Protein AF-A0A399SQH1-F1 (afdb_monomer)

Solvent-accessible surface area (backbone atoms only — not comparable to full-atom values): 3254 Å² total; per-residue (Å²): 135,82,82,85,85,82,87,87,66,80,51,77,80,67,68,70,79,88,83,80,91,70,84,55,64,31,75,92,79,75,36,45,59,83,75,41,56,48,98,88,65,47,64,119

Organism: NCBI:txid2301718

Secondary structure (DSSP, 8-state):
----------SGGGG-----------TTTTS-GGG-B-TTS-B-

Structure (mmCIF, N/CA/C/O backbone):
data_AF-A0A399SQH1-F1
#
_entry.id   AF-A0A399SQH1-F1
#
loop_
_atom_site.group_PDB
_atom_site.id
_atom_site.type_symbol
_atom_site.label_atom_id
_atom_site.label_alt_id
_atom_si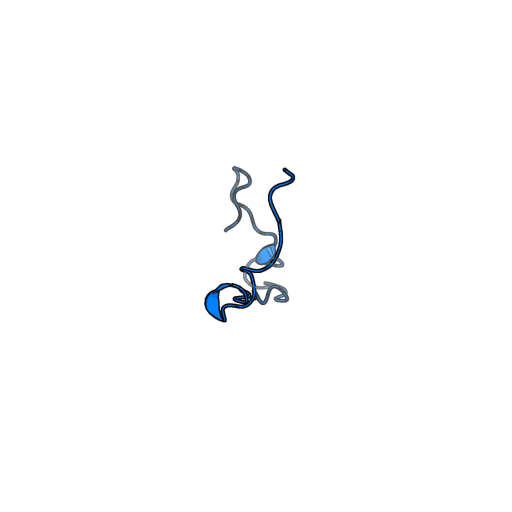te.label_comp_id
_atom_site.label_asym_id
_atom_site.label_entity_id
_atom_site.label_seq_id
_atom_site.pdbx_PDB_ins_code
_atom_site.Cartn_x
_atom_site.Cartn_y
_atom_site.Cartn_z
_atom_site.occupancy
_atom_site.B_iso_or_equiv
_atom_site.auth_seq_id
_atom_site.auth_comp_id
_atom_site.auth_asym_id
_atom_site.auth_atom_id
_atom_site.pdbx_PDB_model_num
ATOM 1 N N . MET A 1 1 ? 5.024 -1.453 -47.567 1.00 42.84 1 MET A N 1
ATOM 2 C CA . MET A 1 1 ? 6.103 -2.136 -46.823 1.00 42.84 1 MET A CA 1
ATOM 3 C C . MET A 1 1 ? 5.824 -1.958 -45.336 1.00 42.84 1 MET A C 1
ATOM 5 O O . MET A 1 1 ? 6.113 -0.899 -44.797 1.00 42.84 1 MET A O 1
ATOM 9 N N . ALA A 1 2 ? 5.140 -2.916 -44.705 1.00 49.62 2 ALA A N 1
ATOM 10 C CA . ALA A 1 2 ? 4.865 -2.872 -43.270 1.00 49.62 2 ALA A CA 1
ATOM 11 C C . ALA A 1 2 ? 6.137 -3.276 -42.512 1.00 49.62 2 ALA A C 1
ATOM 13 O O . ALA A 1 2 ? 6.696 -4.338 -42.776 1.00 49.62 2 ALA A O 1
ATOM 14 N N . GLY A 1 3 ? 6.615 -2.413 -41.613 1.00 51.16 3 GLY A N 1
ATOM 15 C CA . GLY A 1 3 ? 7.738 -2.724 -40.734 1.00 51.16 3 GLY A CA 1
ATOM 16 C C . GLY A 1 3 ? 7.371 -3.882 -39.811 1.00 51.16 3 GLY A C 1
ATOM 17 O O . GLY A 1 3 ? 6.410 -3.792 -39.049 1.00 51.16 3 GLY A O 1
ATOM 18 N N . SER A 1 4 ? 8.128 -4.971 -39.912 1.00 61.34 4 SER A N 1
ATOM 19 C CA . SER A 1 4 ? 8.030 -6.138 -39.040 1.00 61.34 4 SER A CA 1
ATOM 20 C C . SER A 1 4 ? 8.238 -5.720 -37.583 1.00 61.34 4 SER A C 1
ATOM 22 O O . SER A 1 4 ? 9.354 -5.413 -37.170 1.00 61.34 4 SER A O 1
ATOM 24 N N . ARG A 1 5 ? 7.163 -5.722 -36.790 1.00 74.44 5 ARG A N 1
ATOM 25 C CA . ARG A 1 5 ? 7.256 -5.870 -35.337 1.00 74.44 5 ARG A CA 1
ATOM 26 C C . ARG A 1 5 ? 7.271 -7.361 -35.049 1.00 74.44 5 ARG A C 1
ATOM 28 O O . ARG A 1 5 ? 6.251 -7.998 -35.291 1.00 74.44 5 ARG A O 1
ATOM 35 N N . SER A 1 6 ? 8.381 -7.883 -34.532 1.00 61.00 6 SER A N 1
ATOM 36 C CA . SER A 1 6 ? 8.434 -8.944 -33.509 1.00 61.00 6 SER A CA 1
ATOM 37 C C . SER A 1 6 ? 9.858 -9.469 -33.360 1.00 61.00 6 SER A C 1
ATOM 39 O O . SER A 1 6 ? 10.486 -9.831 -34.349 1.00 61.00 6 SER A O 1
ATOM 41 N N . GLY A 1 7 ? 10.304 -9.566 -32.105 1.00 64.62 7 GLY A N 1
ATOM 42 C CA . GLY A 1 7 ? 11.390 -10.458 -31.703 1.00 64.62 7 GLY A CA 1
ATOM 43 C C . GLY A 1 7 ? 12.648 -9.786 -31.160 1.00 64.62 7 GLY A C 1
ATOM 44 O O . GLY A 1 7 ? 13.718 -10.042 -31.689 1.00 64.62 7 GLY A O 1
ATOM 45 N N . ASP A 1 8 ? 12.551 -8.972 -30.105 1.00 62.53 8 ASP A N 1
ATOM 46 C CA . ASP A 1 8 ? 13.748 -8.561 -29.340 1.00 62.53 8 ASP A CA 1
ATOM 47 C C . ASP A 1 8 ? 13.488 -8.566 -27.823 1.00 62.53 8 ASP A C 1
ATOM 49 O O . ASP A 1 8 ? 13.963 -7.703 -27.104 1.00 62.53 8 ASP 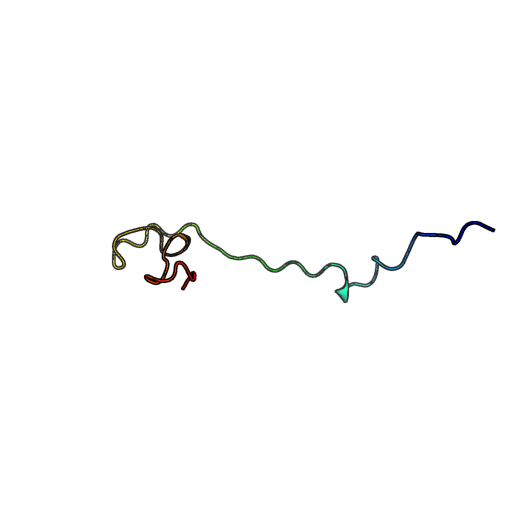A O 1
ATOM 53 N N . GLY A 1 9 ? 12.648 -9.496 -27.349 1.00 62.66 9 GLY A N 1
ATOM 54 C CA . GLY A 1 9 ? 12.302 -9.647 -25.925 1.00 62.66 9 GLY A CA 1
ATOM 55 C C . GLY A 1 9 ? 12.807 -10.948 -25.301 1.00 62.66 9 GLY A C 1
ATOM 56 O O . GLY A 1 9 ? 12.330 -11.346 -24.241 1.00 62.66 9 GLY A O 1
ATOM 57 N N . ASP A 1 10 ? 13.705 -11.657 -25.991 1.00 64.88 10 ASP A N 1
ATOM 58 C CA . ASP A 1 10 ? 14.184 -12.973 -25.561 1.00 64.88 10 ASP A CA 1
ATOM 59 C C . ASP A 1 10 ? 15.560 -12.935 -24.891 1.00 64.88 10 ASP A C 1
ATOM 61 O O . ASP A 1 10 ? 16.082 -13.983 -24.501 1.00 64.88 10 ASP A O 1
ATOM 65 N N . ARG A 1 11 ? 16.170 -11.750 -24.714 1.00 69.94 11 ARG A N 1
ATOM 66 C CA . ARG A 1 11 ? 17.437 -11.693 -23.985 1.00 69.94 11 ARG A CA 1
ATOM 67 C C . ARG A 1 11 ? 17.161 -11.883 -22.493 1.00 69.94 11 ARG A C 1
ATOM 69 O O . ARG A 1 11 ? 16.192 -11.340 -21.972 1.00 69.94 11 ARG A O 1
ATOM 76 N N . PRO A 1 12 ? 18.029 -12.592 -21.755 1.00 66.31 12 PRO A N 1
ATOM 77 C CA . PRO A 1 12 ? 17.862 -12.796 -20.314 1.00 66.31 12 PRO A CA 1
ATOM 78 C C . PRO A 1 12 ? 17.693 -11.496 -19.507 1.00 66.31 12 PRO A C 1
ATOM 80 O O . PRO A 1 12 ? 17.030 -11.498 -18.476 1.00 66.31 12 PRO A O 1
ATOM 83 N N . ALA A 1 13 ? 18.252 -10.382 -19.993 1.00 67.25 13 ALA A N 1
ATOM 84 C CA . ALA A 1 13 ? 18.086 -9.052 -19.407 1.00 67.25 13 ALA A CA 1
ATOM 85 C C . ALA A 1 13 ? 16.685 -8.443 -19.632 1.00 67.25 13 ALA A C 1
ATOM 87 O O . ALA A 1 13 ? 16.240 -7.635 -18.821 1.00 67.25 13 ALA A O 1
ATOM 88 N N . ASP A 1 14 ? 15.968 -8.868 -20.676 1.00 76.94 14 ASP A N 1
ATOM 89 C CA . ASP A 1 14 ? 14.611 -8.404 -21.003 1.00 76.94 14 ASP A CA 1
ATOM 90 C C . ASP A 1 14 ? 13.544 -9.105 -20.143 1.00 76.94 14 ASP A C 1
ATOM 92 O O . ASP A 1 14 ? 12.386 -8.690 -20.114 1.00 76.94 14 ASP A O 1
ATOM 96 N N . ARG A 1 15 ? 13.929 -10.162 -19.410 1.00 82.19 15 ARG A N 1
ATOM 97 C CA . ARG A 1 15 ? 13.061 -10.916 -18.490 1.00 82.19 15 ARG A CA 1
ATOM 98 C C . ARG A 1 15 ? 13.445 -10.724 -17.021 1.00 82.19 15 ARG A C 1
ATOM 100 O O . ARG A 1 15 ? 13.384 -11.667 -16.232 1.00 82.19 15 ARG A O 1
ATOM 107 N N . ILE A 1 16 ? 13.858 -9.520 -16.636 1.00 85.88 16 ILE A N 1
ATOM 108 C CA . ILE A 1 16 ? 14.116 -9.204 -15.228 1.00 85.88 16 ILE A CA 1
ATOM 109 C C . ILE A 1 16 ? 12.816 -8.744 -14.566 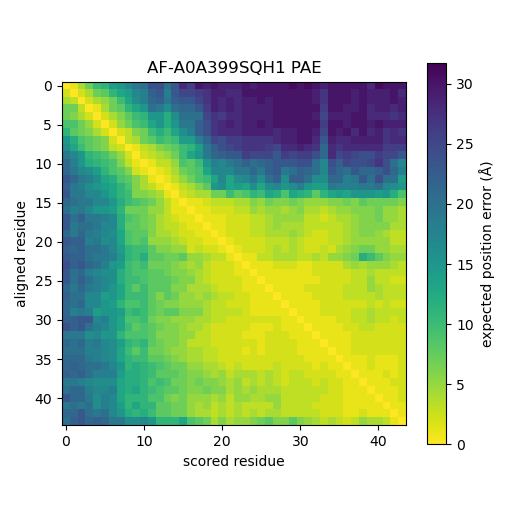1.00 85.88 16 ILE A C 1
ATOM 111 O O . ILE A 1 16 ? 12.227 -7.739 -14.956 1.00 85.88 16 ILE A O 1
ATOM 115 N N . ALA A 1 17 ? 12.394 -9.466 -13.528 1.00 87.88 17 ALA A N 1
ATOM 116 C CA . ALA A 1 17 ? 11.292 -9.067 -12.661 1.00 87.88 17 ALA A CA 1
ATOM 117 C C . ALA A 1 17 ? 11.825 -8.640 -11.288 1.00 87.88 17 ALA A C 1
ATOM 119 O O . ALA A 1 17 ? 12.523 -9.401 -10.617 1.00 87.88 17 ALA A O 1
ATOM 120 N N . GLY A 1 18 ? 11.471 -7.427 -10.858 1.00 90.50 18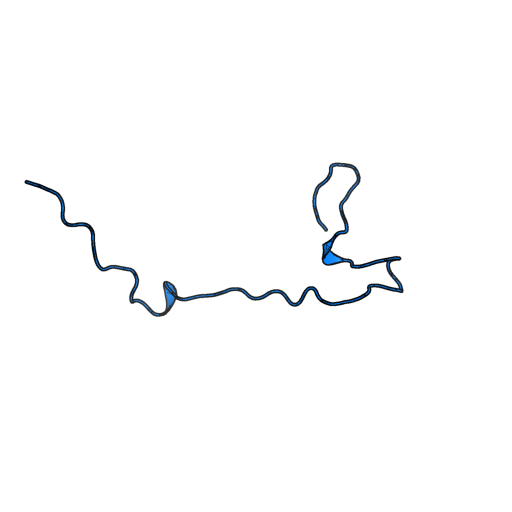 GLY A N 1
ATOM 121 C CA . GLY A 1 18 ? 11.639 -6.990 -9.475 1.00 90.50 18 GLY A CA 1
ATOM 122 C C . GLY A 1 18 ? 10.448 -7.443 -8.633 1.00 90.50 18 GLY A C 1
ATOM 123 O O . GLY A 1 18 ? 9.303 -7.230 -9.025 1.00 90.50 18 GLY A O 1
ATOM 124 N N . VAL A 1 19 ? 10.704 -8.060 -7.479 1.00 90.81 19 VAL A N 1
ATOM 125 C CA . VAL A 1 19 ? 9.657 -8.497 -6.543 1.00 90.81 19 VAL A CA 1
ATOM 126 C C . VAL A 1 19 ? 9.794 -7.726 -5.239 1.00 90.81 19 VAL A C 1
ATOM 128 O O . VAL A 1 19 ? 10.888 -7.610 -4.690 1.00 90.81 19 VAL A O 1
ATOM 131 N N . VAL A 1 20 ? 8.668 -7.234 -4.723 1.00 87.50 20 VAL A N 1
ATOM 132 C CA . VAL A 1 20 ? 8.580 -6.586 -3.412 1.00 87.50 20 VAL A CA 1
ATOM 133 C C . VAL A 1 20 ? 7.673 -7.416 -2.515 1.00 87.50 20 VAL A C 1
ATOM 135 O O . VAL A 1 20 ? 6.522 -7.685 -2.852 1.00 87.50 20 VAL A O 1
ATOM 138 N N . LEU A 1 21 ? 8.178 -7.803 -1.344 1.00 89.19 21 LEU A N 1
ATOM 139 C CA . LEU A 1 21 ? 7.365 -8.448 -0.319 1.00 89.19 21 LEU A CA 1
ATOM 140 C C . LEU A 1 21 ? 6.663 -7.380 0.532 1.00 89.19 21 LEU A C 1
ATOM 142 O O . LEU A 1 21 ? 7.290 -6.736 1.369 1.00 89.19 21 LEU A O 1
ATOM 146 N N . ALA A 1 22 ? 5.353 -7.218 0.331 1.00 89.56 22 ALA A N 1
ATOM 147 C CA . ALA A 1 22 ? 4.547 -6.154 0.945 1.00 89.56 22 ALA A CA 1
ATOM 148 C C . ALA A 1 22 ? 3.507 -6.649 1.978 1.00 89.56 22 ALA A C 1
ATOM 150 O O . ALA A 1 22 ? 2.525 -5.967 2.248 1.00 89.56 22 ALA A O 1
ATOM 151 N N . ALA A 1 23 ? 3.697 -7.831 2.571 1.00 88.25 23 ALA A N 1
ATOM 152 C CA . ALA A 1 23 ? 2.680 -8.489 3.408 1.00 88.25 23 ALA A CA 1
ATOM 153 C C . ALA A 1 23 ? 2.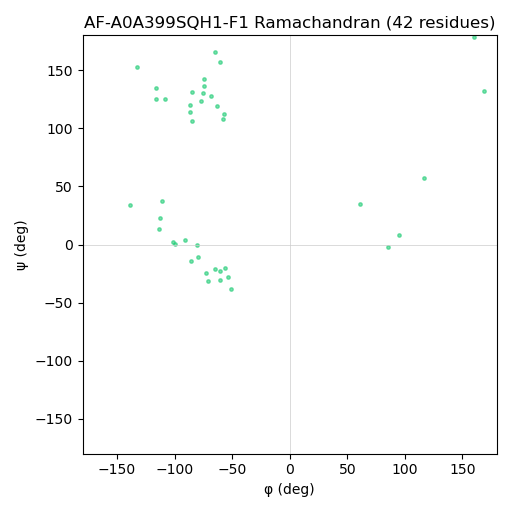746 -8.161 4.920 1.00 88.25 23 ALA A C 1
ATOM 155 O O . ALA A 1 23 ? 2.017 -8.747 5.719 1.00 88.25 23 ALA A O 1
ATOM 156 N N . GLY A 1 24 ? 3.639 -7.270 5.356 1.00 94.56 24 GLY A N 1
ATOM 157 C CA . GLY A 1 24 ? 3.845 -6.997 6.783 1.00 94.56 24 GLY A CA 1
ATOM 158 C C . GLY A 1 24 ? 2.730 -6.154 7.417 1.00 94.56 24 GLY A C 1
ATOM 159 O O . GLY A 1 24 ? 2.437 -5.065 6.935 1.00 94.56 24 GLY A O 1
ATOM 160 N N . ALA A 1 25 ? 2.195 -6.594 8.565 1.00 94.69 25 ALA A N 1
ATOM 161 C CA . ALA A 1 25 ? 1.157 -5.872 9.321 1.00 94.69 25 ALA A CA 1
ATOM 162 C C . ALA A 1 25 ? 1.616 -4.515 9.897 1.00 94.69 25 ALA A C 1
ATOM 164 O O . ALA A 1 25 ? 0.794 -3.662 10.211 1.00 94.69 25 ALA A O 1
ATOM 165 N N . GLY A 1 26 ? 2.929 -4.316 10.056 1.00 94.00 26 GLY A N 1
ATOM 166 C CA . GLY A 1 26 ? 3.517 -3.036 10.457 1.00 94.00 26 GLY A CA 1
ATOM 167 C C . GLY A 1 26 ? 3.081 -2.515 11.832 1.00 94.00 26 GLY A C 1
ATOM 168 O O . GLY A 1 26 ? 3.005 -1.309 12.030 1.00 94.00 26 GLY A O 1
ATOM 169 N N . THR A 1 27 ? 2.861 -3.395 12.814 1.00 95.94 27 THR A N 1
ATOM 170 C CA . THR A 1 27 ? 2.392 -3.046 14.173 1.00 95.94 27 THR A CA 1
ATOM 171 C C . THR A 1 27 ? 3.195 -1.937 14.858 1.00 95.94 27 THR A C 1
ATOM 173 O O . THR A 1 27 ? 2.613 -1.080 15.508 1.00 95.94 27 THR A O 1
ATOM 176 N N . ARG A 1 28 ? 4.524 -1.905 14.689 1.00 95.19 28 ARG A N 1
ATOM 177 C CA .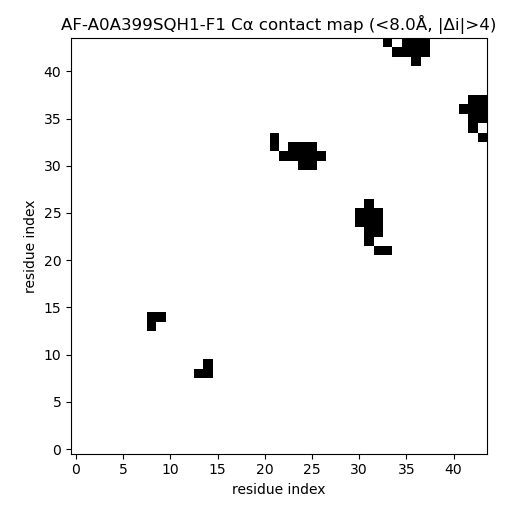 ARG A 1 28 ? 5.370 -0.827 15.240 1.00 95.19 28 ARG A CA 1
ATOM 178 C C . ARG A 1 28 ? 5.181 0.513 14.526 1.00 95.19 28 ARG A C 1
ATOM 180 O O . ARG A 1 28 ? 5.359 1.553 15.138 1.00 95.19 28 ARG A O 1
ATOM 187 N N . PHE A 1 29 ? 4.863 0.469 13.236 1.00 93.12 29 PHE A N 1
ATOM 188 C CA . PHE A 1 29 ? 4.615 1.644 12.406 1.00 93.12 29 PHE A CA 1
ATOM 189 C C . PHE A 1 29 ? 3.152 2.127 12.495 1.00 93.12 29 PHE A C 1
ATOM 191 O O . PHE A 1 29 ? 2.859 3.247 12.101 1.00 93.12 29 PHE A O 1
ATOM 198 N N . GLY A 1 30 ? 2.240 1.310 13.037 1.00 94.06 30 GLY A N 1
ATOM 199 C CA . GLY A 1 30 ? 0.814 1.634 13.170 1.00 94.06 30 GLY A CA 1
ATOM 200 C C . GLY A 1 30 ? -0.071 1.118 12.031 1.00 94.06 30 GLY A C 1
ATOM 201 O O . GLY A 1 30 ? -1.249 1.452 11.980 1.00 94.06 30 GLY A O 1
ATOM 202 N N . GLY A 1 31 ? 0.466 0.291 11.130 1.00 93.69 31 GLY A N 1
ATOM 203 C CA . GLY A 1 31 ? -0.277 -0.310 10.019 1.00 93.69 31 GLY A CA 1
ATOM 204 C C . GLY A 1 31 ? 0.641 -0.792 8.891 1.00 93.69 31 GLY A C 1
ATOM 205 O O . GLY A 1 31 ? 1.861 -0.620 8.983 1.00 93.69 31 GLY A O 1
ATOM 206 N N . PRO A 1 32 ? 0.092 -1.396 7.818 1.00 94.50 32 PRO A N 1
ATOM 207 C CA . PRO A 1 32 ? 0.885 -1.904 6.702 1.00 94.50 32 PRO A CA 1
ATOM 208 C C . PRO A 1 32 ? 1.752 -0.807 6.076 1.00 94.50 32 PRO A C 1
ATOM 210 O O . PRO A 1 32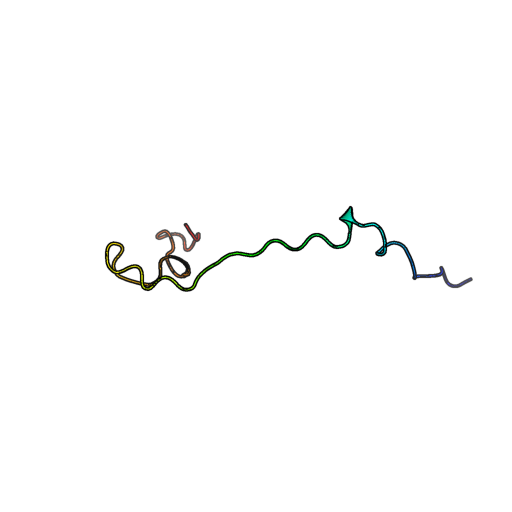 ? 1.242 0.110 5.435 1.0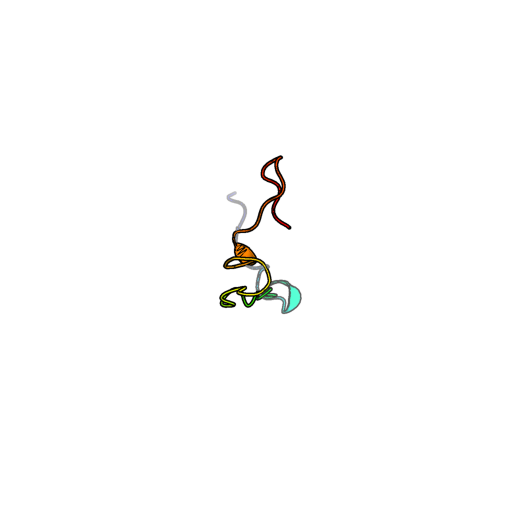0 94.50 32 PRO A O 1
ATOM 213 N N . LYS A 1 33 ? 3.081 -0.914 6.228 1.00 91.88 33 LYS A N 1
ATOM 214 C CA . LYS A 1 33 ? 4.009 0.133 5.768 1.00 91.88 33 LYS A CA 1
ATOM 215 C C . LYS A 1 33 ? 3.904 0.367 4.260 1.00 91.88 33 LYS A C 1
ATOM 217 O O . LYS A 1 33 ? 4.049 1.493 3.825 1.00 91.88 33 LYS A O 1
ATOM 222 N N . ALA A 1 34 ? 3.574 -0.658 3.472 1.00 92.88 34 ALA A N 1
ATOM 223 C CA . ALA A 1 34 ? 3.372 -0.538 2.026 1.00 92.88 34 ALA A CA 1
ATOM 224 C C . ALA A 1 34 ? 2.310 0.505 1.617 1.00 92.88 34 ALA A C 1
ATOM 226 O O . ALA A 1 34 ? 2.337 0.965 0.483 1.00 92.88 34 ALA A O 1
ATOM 227 N N . LEU A 1 35 ? 1.405 0.883 2.527 1.00 92.62 35 LEU A N 1
ATOM 228 C CA . LEU A 1 35 ? 0.377 1.902 2.301 1.00 92.62 35 LEU A CA 1
ATOM 229 C C . LEU A 1 35 ? 0.745 3.275 2.885 1.00 92.62 35 LEU A C 1
ATOM 231 O O . LEU A 1 35 ? -0.054 4.203 2.816 1.00 92.62 35 LEU A O 1
ATOM 235 N N . ALA A 1 36 ? 1.914 3.404 3.510 1.00 93.81 36 ALA A N 1
ATOM 236 C CA . ALA A 1 36 ? 2.333 4.642 4.141 1.00 93.81 36 ALA A CA 1
ATOM 237 C C . ALA A 1 36 ? 2.746 5.681 3.097 1.00 93.81 36 ALA A C 1
ATOM 239 O O . ALA A 1 36 ? 3.498 5.375 2.171 1.00 93.81 36 ALA A O 1
ATOM 240 N N . THR A 1 37 ? 2.312 6.920 3.301 1.00 96.12 37 THR A N 1
ATOM 241 C CA . THR A 1 37 ? 2.699 8.064 2.478 1.00 96.12 37 THR A CA 1
ATOM 242 C C . THR A 1 37 ? 3.109 9.237 3.355 1.00 96.12 37 THR A C 1
ATOM 244 O O . THR A 1 37 ? 2.632 9.402 4.482 1.00 96.12 37 THR A O 1
ATOM 247 N N . HIS A 1 38 ? 3.978 10.080 2.817 1.00 94.94 38 HIS A N 1
ATOM 248 C CA . HIS A 1 38 ? 4.219 11.422 3.311 1.00 94.94 38 HIS A CA 1
ATOM 249 C C . HIS A 1 38 ? 2.961 12.301 3.147 1.00 94.94 38 HIS A C 1
ATOM 251 O O . HIS A 1 38 ? 2.029 11.927 2.426 1.00 94.94 38 HIS A O 1
ATOM 257 N N . PRO A 1 39 ? 2.896 13.472 3.815 1.00 95.06 39 PRO A N 1
ATOM 258 C CA . PRO A 1 39 ? 1.745 14.376 3.717 1.00 95.06 39 PRO A CA 1
ATOM 259 C C . PRO A 1 39 ? 1.465 14.900 2.302 1.00 95.06 39 PRO A C 1
ATOM 261 O O . PRO A 1 39 ? 0.343 15.296 2.008 1.00 95.06 39 PRO A O 1
ATOM 264 N N . ASP A 1 40 ? 2.475 14.902 1.434 1.00 96.56 40 ASP A N 1
ATOM 265 C CA . ASP A 1 40 ? 2.366 15.251 0.014 1.00 96.56 40 ASP A CA 1
ATOM 266 C C . ASP A 1 40 ? 1.832 14.093 -0.857 1.00 96.56 40 ASP A C 1
ATOM 268 O O . ASP A 1 40 ? 1.659 14.253 -2.063 1.00 96.56 40 ASP A O 1
ATOM 272 N N . GLY A 1 41 ? 1.552 12.934 -0.252 1.00 95.19 41 GLY A N 1
ATOM 273 C CA . GLY A 1 41 ? 1.089 11.727 -0.932 1.00 95.19 41 GLY A CA 1
ATOM 274 C C . GLY A 1 41 ? 2.211 10.857 -1.499 1.00 95.19 41 GLY A C 1
ATOM 275 O O . GLY A 1 41 ? 1.921 9.783 -2.027 1.00 95.19 41 GLY A O 1
ATOM 276 N N . THR A 1 42 ? 3.478 11.262 -1.371 1.00 96.12 42 THR A N 1
ATOM 277 C CA . THR A 1 42 ? 4.612 10.457 -1.833 1.00 96.12 42 THR A CA 1
ATOM 278 C C . THR A 1 42 ? 4.730 9.202 -0.960 1.00 96.12 42 THR A C 1
ATOM 280 O O . THR A 1 42 ? 4.741 9.324 0.268 1.00 96.12 42 THR A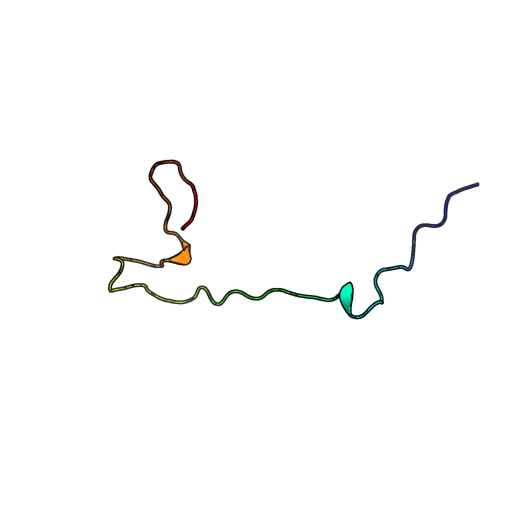 O 1
ATOM 283 N N . PRO A 1 43 ? 4.798 7.986 -1.530 1.00 90.25 43 PRO A N 1
ATOM 284 C CA . PRO A 1 43 ? 5.074 6.785 -0.745 1.00 90.25 43 PRO A CA 1
ATOM 285 C C . PRO A 1 43 ? 6.448 6.880 -0.061 1.00 90.25 43 PRO A C 1
ATOM 287 O O . PRO A 1 43 ? 7.308 7.647 -0.491 1.00 90.25 43 PRO A O 1
ATOM 290 N N . TRP A 1 44 ? 6.625 6.125 1.026 1.00 78.38 44 TRP A N 1
ATOM 291 C CA . TRP A 1 44 ? 7.911 6.027 1.734 1.00 78.38 44 TRP A CA 1
ATOM 292 C C . TRP A 1 44 ? 9.052 5.498 0.857 1.00 78.38 44 TRP A C 1
ATOM 294 O O . TRP A 1 44 ? 8.779 4.765 -0.123 1.00 78.38 44 TRP A O 1
#

Foldseek 3Di:
DDDDDDDDCPDPVSPDDDDDDQPDQPVVVPGRLQCDDDPVRHRD

Sequence (44 aa):
MAGSRSGDGDRPADRIAGVVLAAGAGTRFGGPKALATHPDGTPW

Mean predicted aligned error: 10.68 Å

InterPro domains:
  IPR029044 Nucleotide-diphospho-sugar transferases [G3DSA:3.90.550.10] (14-44)
  IPR029044 Nucleotide-diphospho-sugar transferases [SSF53448] (15-37)

Radius of gyration: 19.75 Å; Cα contacts (8 Å, |Δi|>4): 24; chains: 1; bounding box: 18×28×62 Å

pLDDT: mean 82.52, std 14.98, range [42.84, 96.56]